Protein AF-A0A2W4P553-F1 (afdb_monomer_lite)

Secondary structure (DSSP, 8-state):
-HHHHHHTS--HHHHHHHHHHHHH-HHHHHHHHHHHHHHHHHHHHHHHHHHHHHTTSHHHHHHHHHHHHHHHHHHHHHHHHHHHHHHHHHHHTT-

Sequence (95 aa):
MLGLAYVASPGPVNVETLRRGLAGGVRVALTLQLGAIIGHLIWALLALAGVGLLLASALAQLLLGAAGTVLLVYLGWSALRGWQKLAAAAQAERE

Foldseek 3Di:
DVVVVVLVPDDPLSVVLVVCCVVPNDVRSVVSVVVVVVVVVVVVVVVVVVVVVVCVDPVSVVVVVVVVVVVVVVVVVVVVVVVVVVVVVVVVVVD

Radius of gyration: 23.32 Å; chains: 1; bounding box: 48×45×51 Å

pLDDT: mean 82.14, std 11.3, range [50.22, 98.12]

Structure (mmCIF, N/CA/C/O backbone):
data_AF-A0A2W4P553-F1
#
_entry.id   AF-A0A2W4P553-F1
#
loop_
_atom_site.group_PDB
_atom_site.id
_atom_site.type_symbol
_atom_site.label_atom_id
_atom_site.label_alt_id
_atom_site.label_comp_id
_atom_site.label_asym_id
_atom_site.label_entity_id
_atom_site.label_seq_id
_atom_site.pdbx_PDB_ins_code
_atom_site.Cartn_x
_atom_site.Cartn_y
_atom_site.Cartn_z
_atom_site.occupancy
_atom_site.B_iso_or_equiv
_atom_site.auth_seq_id
_atom_site.auth_comp_id
_atom_site.auth_asym_id
_atom_site.auth_atom_id
_atom_site.pdbx_PDB_model_num
ATOM 1 N N . MET A 1 1 ? -13.024 22.111 -7.614 1.00 50.22 1 MET A N 1
ATOM 2 C CA . MET A 1 1 ? -13.925 21.375 -8.531 1.00 50.22 1 MET A CA 1
ATOM 3 C C . MET A 1 1 ? -13.680 19.863 -8.485 1.00 50.22 1 MET A C 1
ATOM 5 O O . MET A 1 1 ? -14.621 19.143 -8.191 1.00 50.22 1 MET A O 1
ATOM 9 N N . LEU A 1 2 ? -12.438 19.374 -8.639 1.00 58.06 2 LEU A N 1
ATOM 10 C CA . LEU A 1 2 ? -12.117 17.930 -8.581 1.00 58.06 2 LEU A CA 1
ATOM 11 C C . LEU A 1 2 ? -12.494 17.235 -7.257 1.00 58.06 2 LEU A C 1
ATOM 13 O O . LEU A 1 2 ? -12.995 16.118 -7.275 1.00 58.06 2 LEU A O 1
ATOM 17 N N . GLY A 1 3 ? -12.327 17.914 -6.115 1.00 58.84 3 GLY A N 1
ATOM 18 C CA . GLY A 1 3 ? -12.713 17.368 -4.808 1.00 58.84 3 GLY A CA 1
ATOM 19 C C . GLY A 1 3 ? -14.210 17.064 -4.696 1.00 58.84 3 GLY A C 1
ATOM 20 O O . GLY A 1 3 ? -14.562 15.975 -4.268 1.00 58.84 3 GLY A O 1
ATOM 21 N N . LEU A 1 4 ? -15.084 17.973 -5.155 1.00 61.31 4 LEU A N 1
ATOM 22 C CA . LEU A 1 4 ? -16.543 17.775 -5.163 1.00 61.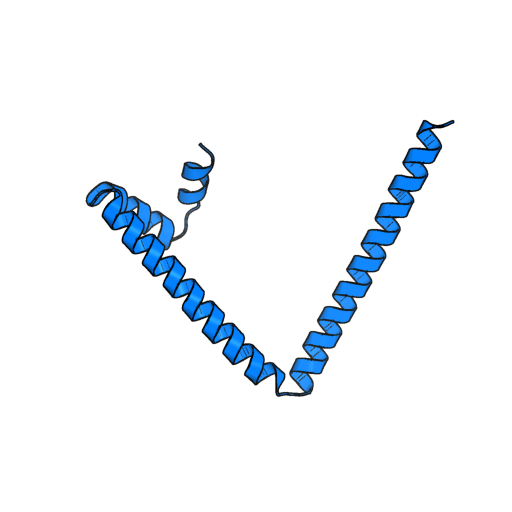31 4 LEU A CA 1
ATOM 23 C C . LEU A 1 4 ? -16.960 16.630 -6.094 1.00 61.31 4 LEU A C 1
ATOM 25 O O . LEU A 1 4 ? -17.817 15.837 -5.725 1.00 61.31 4 LEU A O 1
ATOM 29 N N . ALA A 1 5 ? -16.317 16.511 -7.259 1.00 65.06 5 ALA A N 1
ATOM 30 C CA . ALA A 1 5 ? -16.554 15.410 -8.192 1.00 65.06 5 ALA A CA 1
ATOM 31 C C . ALA A 1 5 ? -16.130 14.045 -7.613 1.00 65.06 5 ALA A C 1
ATOM 33 O O . ALA A 1 5 ? -16.806 13.048 -7.840 1.00 65.06 5 ALA A O 1
ATOM 34 N N . TYR A 1 6 ? -15.058 14.002 -6.814 1.00 62.38 6 TYR A N 1
ATOM 35 C CA . TYR A 1 6 ? -14.627 12.789 -6.115 1.00 62.38 6 TYR A CA 1
ATOM 36 C C . TYR A 1 6 ? -15.604 12.373 -5.003 1.00 62.38 6 TYR A C 1
ATOM 38 O O . TYR A 1 6 ? -15.947 11.196 -4.906 1.00 62.38 6 TYR A O 1
ATOM 46 N N . VAL A 1 7 ? -16.121 13.323 -4.205 1.00 55.53 7 VAL A N 1
ATOM 47 C CA . VAL A 1 7 ? -17.168 13.015 -3.202 1.00 55.53 7 VAL A CA 1
ATOM 48 C C . VAL A 1 7 ? -18.497 12.638 -3.866 1.00 55.53 7 VAL A C 1
ATOM 50 O O . VAL A 1 7 ? -19.269 11.874 -3.299 1.00 55.53 7 VAL A O 1
ATOM 53 N N . ALA A 1 8 ? -18.763 13.149 -5.070 1.00 57.06 8 ALA A N 1
ATOM 54 C CA . ALA A 1 8 ? -19.946 12.811 -5.857 1.00 57.06 8 ALA A CA 1
ATOM 55 C C . ALA A 1 8 ? -19.850 11.447 -6.564 1.00 57.06 8 ALA A C 1
ATOM 57 O O . ALA A 1 8 ? -20.853 10.991 -7.111 1.00 57.06 8 ALA A O 1
ATOM 58 N N . SER A 1 9 ? -18.688 10.779 -6.543 1.00 62.25 9 SER A N 1
ATOM 59 C CA . SER A 1 9 ? -18.593 9.380 -6.966 1.00 62.25 9 SER A CA 1
ATOM 60 C C . SER A 1 9 ? -19.531 8.549 -6.079 1.00 62.25 9 SER A C 1
ATOM 62 O O . SER A 1 9 ? -19.351 8.557 -4.853 1.00 62.25 9 SER A O 1
ATOM 64 N N . PRO A 1 10 ? -20.574 7.902 -6.639 1.00 58.44 10 PRO A N 1
ATOM 65 C CA . PRO A 1 10 ? -21.669 7.354 -5.852 1.00 58.44 10 PRO A CA 1
ATOM 66 C C . PRO A 1 10 ? -21.198 6.117 -5.083 1.00 58.44 10 PRO A C 1
ATOM 68 O O . PRO A 1 10 ? -21.220 4.996 -5.579 1.00 58.44 10 PRO A O 1
ATOM 71 N N . GLY A 1 11 ? -20.770 6.343 -3.843 1.00 68.94 11 GLY A N 1
ATOM 72 C CA . GLY A 1 11 ? -20.505 5.318 -2.841 1.00 68.94 11 GLY A CA 1
ATOM 73 C C . GLY A 1 11 ? -21.363 5.569 -1.596 1.00 68.94 11 GLY A C 1
ATOM 74 O O . GLY A 1 11 ? -21.507 6.728 -1.197 1.00 68.94 11 GLY A O 1
ATOM 75 N N . PRO A 1 12 ? -21.925 4.530 -0.947 1.00 73.88 12 PRO A N 1
ATOM 76 C CA . PRO A 1 12 ? -22.862 4.689 0.172 1.00 73.88 12 PRO A CA 1
ATOM 77 C C . PRO A 1 12 ? -22.297 5.524 1.335 1.00 73.88 12 PRO A C 1
ATOM 79 O O . PRO A 1 12 ? -23.023 6.310 1.939 1.00 73.88 12 PRO A O 1
ATOM 82 N N . VAL A 1 13 ? -20.989 5.437 1.599 1.00 74.44 13 VAL A N 1
ATOM 83 C CA . VAL A 1 13 ? -20.307 6.249 2.624 1.00 74.44 13 VAL A CA 1
ATOM 84 C C . VAL A 1 13 ? -20.199 7.722 2.213 1.00 74.44 13 VAL A C 1
ATOM 86 O O . VAL A 1 13 ? -20.412 8.605 3.044 1.00 74.44 13 VAL A O 1
ATOM 89 N N . ASN A 1 14 ? -19.929 8.010 0.938 1.00 74.06 14 ASN A N 1
ATOM 90 C CA . ASN A 1 14 ? -19.801 9.378 0.429 1.00 74.06 14 ASN A CA 1
ATOM 91 C C . ASN A 1 14 ? -21.159 10.091 0.378 1.00 74.06 14 ASN A C 1
ATOM 93 O O . ASN A 1 14 ? -21.261 11.248 0.788 1.00 74.06 14 ASN A O 1
ATOM 97 N N . VAL A 1 15 ? -22.212 9.383 -0.049 1.00 79.19 15 VAL A N 1
ATOM 98 C CA . VAL A 1 15 ? -23.593 9.896 -0.070 1.00 79.19 15 VAL A CA 1
ATOM 99 C C . VAL A 1 15 ? -24.078 10.198 1.345 1.00 79.19 15 VAL A C 1
ATOM 101 O O . VAL A 1 15 ? -24.631 11.267 1.598 1.00 79.19 15 VAL A O 1
ATOM 104 N N . GLU A 1 16 ? -23.819 9.299 2.295 1.00 78.12 16 GLU A N 1
ATOM 105 C CA . GLU A 1 16 ? -24.199 9.516 3.689 1.00 78.12 16 GLU A CA 1
ATOM 106 C C . GLU A 1 16 ? -23.381 10.643 4.336 1.00 78.12 16 GLU A C 1
ATOM 108 O O . GLU A 1 16 ? -23.930 11.459 5.075 1.00 78.12 16 GLU A O 1
ATOM 113 N N . THR A 1 17 ? -22.090 10.758 4.012 1.00 78.12 17 THR A N 1
ATOM 114 C CA . THR A 1 17 ? -21.244 11.875 4.461 1.00 78.12 17 THR A CA 1
ATOM 115 C C . THR A 1 17 ? -21.765 13.211 3.935 1.00 78.12 17 THR A C 1
ATOM 117 O O . THR A 1 17 ? -21.847 14.175 4.697 1.00 78.12 17 THR A O 1
ATOM 120 N N . LEU A 1 18 ? -22.189 13.271 2.668 1.00 75.94 18 LEU A N 1
ATOM 121 C CA . LEU A 1 18 ? -22.807 14.458 2.081 1.00 75.94 18 LEU A CA 1
ATOM 122 C C . LEU A 1 18 ? -24.145 14.780 2.760 1.00 75.94 18 LEU A C 1
ATOM 124 O O . LEU A 1 18 ? -24.366 15.921 3.161 1.00 75.94 18 LEU A O 1
ATOM 128 N N . ARG A 1 19 ? -25.004 13.775 2.979 1.00 78.56 19 ARG A N 1
ATOM 129 C CA . ARG A 1 19 ? -26.292 13.934 3.672 1.00 78.56 19 ARG A CA 1
ATOM 130 C C . ARG A 1 19 ? -26.111 14.481 5.088 1.00 78.56 19 ARG A C 1
ATOM 132 O O . ARG A 1 19 ? -26.791 15.431 5.470 1.00 78.56 19 ARG A O 1
ATOM 139 N N . ARG A 1 20 ? -25.177 13.924 5.866 1.00 77.50 20 ARG A N 1
ATOM 140 C CA . ARG A 1 20 ? -24.906 14.390 7.237 1.00 77.50 20 ARG A CA 1
ATOM 141 C C . ARG A 1 20 ? -24.144 15.713 7.274 1.00 77.50 20 ARG A C 1
ATOM 143 O O . ARG A 1 20 ? -24.345 16.480 8.208 1.00 77.50 20 ARG A O 1
ATOM 150 N N . GLY A 1 21 ? -23.339 16.015 6.257 1.00 77.38 21 GLY A N 1
ATOM 151 C CA . GLY A 1 21 ? -22.704 17.322 6.087 1.00 77.38 21 GLY A CA 1
ATOM 152 C C . GLY A 1 21 ? -23.707 18.436 5.796 1.00 77.38 21 GLY A C 1
ATOM 153 O O . GLY A 1 21 ? -23.592 19.516 6.369 1.00 77.38 21 GLY A O 1
ATOM 154 N N . LEU A 1 22 ? -24.723 18.160 4.972 1.00 80.25 22 LEU A N 1
ATOM 155 C CA . LEU A 1 22 ? -25.813 19.096 4.678 1.00 80.25 22 LEU A CA 1
ATOM 156 C C . LEU A 1 22 ? -26.772 19.272 5.867 1.00 80.25 22 LEU A C 1
ATOM 158 O O . LEU A 1 22 ? -27.243 20.380 6.100 1.00 80.25 22 LEU A O 1
ATOM 162 N N . ALA A 1 23 ? -27.040 18.209 6.634 1.00 81.19 23 ALA A N 1
ATOM 163 C CA . ALA A 1 23 ? -27.971 18.254 7.768 1.00 81.19 23 ALA A CA 1
ATOM 164 C C . ALA A 1 23 ? -27.341 18.726 9.096 1.00 81.19 23 ALA A C 1
ATOM 166 O O . ALA A 1 23 ? -28.026 19.335 9.911 1.00 81.19 23 ALA A O 1
ATOM 167 N N . GLY A 1 24 ? -26.062 18.424 9.342 1.00 76.50 24 GLY A N 1
ATOM 168 C CA . GLY A 1 24 ? -25.382 18.642 10.630 1.00 76.50 24 GLY A CA 1
ATOM 169 C C . GLY A 1 24 ? -24.064 19.419 10.541 1.00 76.50 24 GLY A C 1
ATOM 170 O O . GLY A 1 24 ? -23.366 19.569 11.544 1.00 76.50 24 GLY A O 1
ATOM 171 N N . GLY A 1 25 ? -23.704 19.913 9.354 1.00 83.81 25 GLY A N 1
ATOM 172 C CA . GLY A 1 25 ? -22.495 20.697 9.118 1.00 83.81 25 GLY A CA 1
ATOM 173 C C . GLY A 1 25 ? -21.209 19.872 8.980 1.00 83.81 25 GLY A C 1
ATOM 174 O O . GLY A 1 25 ? -21.164 18.652 9.155 1.00 83.81 25 GLY A O 1
ATOM 175 N N . VAL A 1 26 ? -20.113 20.576 8.676 1.00 74.88 26 VAL A N 1
ATOM 176 C CA . VAL A 1 26 ? -18.805 19.986 8.323 1.00 74.88 26 VAL A CA 1
ATOM 177 C C . VAL A 1 26 ? -18.229 19.107 9.438 1.00 74.88 26 VAL A C 1
ATOM 179 O O . VAL A 1 26 ? -17.637 18.070 9.157 1.00 74.88 26 VAL A O 1
ATOM 182 N N . ARG A 1 27 ? -18.436 19.464 10.711 1.00 77.25 27 ARG A N 1
ATOM 183 C CA . ARG A 1 27 ? -17.912 18.690 11.851 1.00 77.25 27 ARG A CA 1
ATOM 184 C C . ARG A 1 27 ? -18.498 17.279 11.923 1.00 77.25 27 ARG A C 1
ATOM 186 O O . ARG A 1 27 ? -17.762 16.336 12.182 1.00 77.25 27 ARG A O 1
ATOM 193 N N . VAL A 1 28 ? -19.791 17.124 11.641 1.00 76.50 28 VAL A N 1
ATOM 194 C CA . VAL A 1 28 ? -20.465 15.816 11.652 1.00 76.50 28 VAL A CA 1
ATOM 195 C C . VAL A 1 28 ? -19.992 14.948 10.481 1.00 76.50 28 VAL A C 1
ATOM 197 O O . VAL A 1 28 ? -19.741 13.756 10.661 1.00 76.50 28 VAL A O 1
ATOM 200 N N . ALA A 1 29 ? -19.801 15.546 9.302 1.00 77.81 29 ALA A N 1
ATOM 201 C CA . ALA A 1 29 ? -19.240 14.859 8.138 1.00 77.81 29 ALA A CA 1
ATOM 202 C C . ALA A 1 29 ? -17.781 14.412 8.358 1.00 77.81 29 ALA A C 1
ATOM 204 O O . ALA A 1 29 ? -17.412 13.303 7.973 1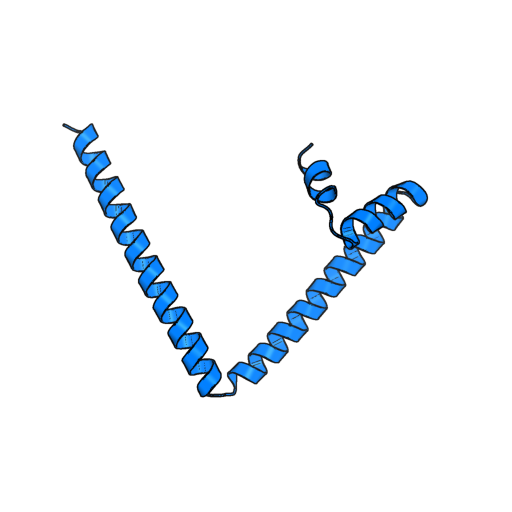.00 77.81 29 ALA A O 1
ATOM 205 N N . LEU A 1 30 ? -16.958 15.236 9.018 1.00 78.94 30 LEU A N 1
ATOM 206 C CA . LEU A 1 30 ? -15.566 14.894 9.327 1.00 78.94 30 LEU A CA 1
ATOM 207 C C . LEU A 1 30 ? -15.466 13.710 10.294 1.00 78.94 30 LEU A C 1
ATOM 209 O O . LEU A 1 30 ? -14.683 12.798 10.047 1.00 78.94 30 LEU A O 1
ATOM 213 N N . THR A 1 31 ? -16.287 13.671 11.346 1.00 80.94 31 THR A N 1
ATOM 214 C CA . THR A 1 31 ? -16.300 12.540 12.289 1.00 80.94 31 THR A CA 1
ATOM 215 C C . THR A 1 31 ? -16.676 11.225 11.602 1.00 80.94 31 THR A C 1
ATOM 217 O O . THR A 1 31 ? -16.096 10.183 11.905 1.00 80.94 31 THR A O 1
ATOM 220 N N . LEU A 1 32 ? -17.598 11.260 10.634 1.00 81.94 32 L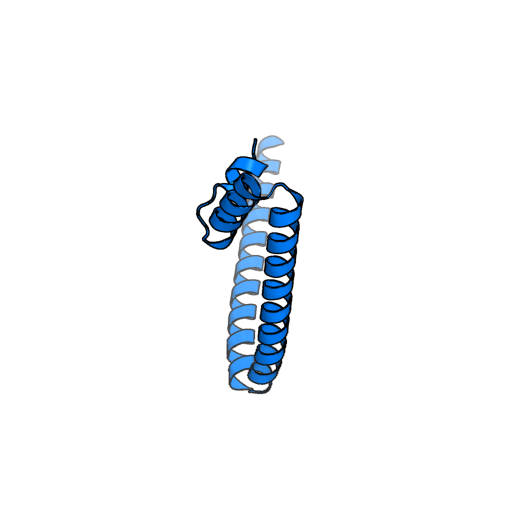EU A N 1
ATOM 221 C CA . LEU A 1 32 ? -17.956 10.082 9.839 1.00 81.94 32 LEU A CA 1
ATOM 222 C C . LEU A 1 32 ? -16.826 9.601 8.942 1.00 81.94 32 LEU A C 1
ATOM 224 O O . LEU A 1 32 ? -16.544 8.407 8.913 1.00 81.94 32 LEU A O 1
ATOM 228 N N . GLN A 1 33 ? -16.174 10.518 8.231 1.00 83.06 33 GLN A N 1
ATOM 229 C CA . GLN A 1 33 ? -15.031 10.191 7.383 1.00 83.06 33 GLN A CA 1
ATOM 230 C C . GLN A 1 33 ? -13.867 9.628 8.199 1.00 83.06 33 GLN A C 1
ATOM 232 O O . GLN A 1 33 ? -13.247 8.655 7.785 1.00 83.06 33 GLN A O 1
ATOM 237 N N . LEU A 1 34 ? -13.604 10.179 9.385 1.00 85.12 34 LEU A N 1
ATOM 238 C CA . LEU A 1 34 ? -12.599 9.632 10.295 1.00 85.12 34 LEU A CA 1
ATOM 239 C C . LEU A 1 34 ? -12.969 8.216 10.743 1.00 85.12 34 LEU A C 1
ATOM 241 O O . LEU A 1 34 ? -12.128 7.324 10.677 1.00 85.12 34 LEU A O 1
ATOM 245 N N . GLY A 1 35 ? -14.230 7.980 11.115 1.00 86.31 35 GLY A N 1
ATOM 246 C CA . GLY A 1 35 ? -14.719 6.640 11.441 1.00 86.31 35 GLY A CA 1
ATOM 247 C C . GLY A 1 35 ? -14.591 5.663 10.269 1.00 86.31 35 GLY A C 1
ATOM 248 O O . GLY A 1 35 ? -14.149 4.532 10.457 1.00 86.31 35 GLY A O 1
ATOM 249 N N . ALA A 1 36 ? -14.904 6.106 9.050 1.00 86.50 36 ALA A N 1
ATOM 250 C CA . ALA A 1 36 ? -14.752 5.302 7.845 1.00 86.50 36 ALA A CA 1
ATOM 251 C C . ALA A 1 36 ? -13.281 4.963 7.578 1.00 86.50 36 ALA A C 1
ATOM 253 O O . ALA A 1 36 ? -12.967 3.803 7.327 1.00 86.50 36 ALA A O 1
ATOM 254 N N . ILE A 1 37 ? -12.371 5.935 7.670 1.00 89.12 37 ILE A N 1
ATOM 255 C CA . ILE A 1 37 ? -10.929 5.715 7.490 1.00 89.12 37 ILE A CA 1
ATOM 256 C C . ILE A 1 37 ? -10.410 4.730 8.539 1.00 89.12 37 ILE A C 1
ATOM 258 O O . ILE A 1 37 ? -9.738 3.767 8.184 1.00 89.12 37 ILE A O 1
ATOM 262 N N . ILE A 1 38 ? -10.768 4.916 9.810 1.00 92.06 38 ILE A N 1
ATOM 263 C CA . ILE A 1 38 ? -10.380 4.005 10.894 1.00 92.06 38 ILE A CA 1
ATOM 264 C C . ILE A 1 38 ? -10.923 2.595 10.632 1.00 92.06 38 ILE A C 1
ATOM 266 O O . ILE A 1 38 ? -10.184 1.625 10.773 1.00 92.06 38 ILE A O 1
ATOM 270 N N . GLY A 1 39 ? -12.176 2.470 10.190 1.00 87.88 39 GLY A N 1
ATOM 271 C CA . GLY A 1 39 ? -12.769 1.187 9.815 1.00 87.88 39 GLY A CA 1
ATOM 272 C C . GLY A 1 39 ? -12.005 0.490 8.688 1.00 87.88 39 GLY A C 1
ATOM 273 O O . GLY A 1 39 ? -11.686 -0.690 8.808 1.00 87.88 39 GLY A O 1
ATOM 274 N N . HIS A 1 40 ? -11.634 1.221 7.634 1.00 89.88 40 HIS A N 1
ATOM 275 C CA . HIS A 1 40 ? -10.808 0.681 6.550 1.00 89.88 40 HIS A CA 1
ATOM 276 C C . HIS A 1 40 ? -9.415 0.277 7.037 1.00 89.88 40 HIS A C 1
ATOM 278 O O . HIS A 1 40 ? -8.918 -0.769 6.632 1.00 89.88 40 HIS A O 1
ATOM 284 N N . LEU A 1 41 ? -8.797 1.065 7.921 1.00 92.12 41 LEU A N 1
ATOM 285 C CA . LEU A 1 41 ? -7.496 0.743 8.505 1.00 92.12 41 LEU A CA 1
ATOM 286 C C . LEU A 1 41 ? -7.559 -0.537 9.341 1.00 92.12 41 LEU A C 1
ATOM 288 O O . LEU A 1 41 ? -6.733 -1.424 9.152 1.00 92.12 41 LEU A O 1
ATOM 292 N N . ILE A 1 42 ? -8.556 -0.668 10.217 1.00 93.25 42 ILE A N 1
ATOM 293 C CA . ILE A 1 42 ? -8.759 -1.878 11.024 1.00 93.25 42 ILE A CA 1
ATOM 294 C C . ILE A 1 42 ? -8.993 -3.082 10.114 1.00 93.25 42 ILE A C 1
ATOM 296 O O . ILE A 1 42 ? -8.370 -4.124 10.305 1.00 93.25 42 ILE A O 1
ATOM 300 N N . TRP A 1 43 ? -9.854 -2.939 9.106 1.00 92.00 43 TRP A N 1
ATOM 301 C CA . TRP A 1 43 ? -10.153 -4.022 8.175 1.00 92.00 43 TRP A CA 1
ATOM 302 C C . TRP A 1 43 ? -8.919 -4.445 7.369 1.00 92.00 43 TRP A C 1
ATOM 304 O O . TRP A 1 43 ? -8.641 -5.636 7.254 1.00 92.00 43 TRP A O 1
ATOM 314 N N . ALA A 1 44 ? -8.127 -3.485 6.886 1.00 91.00 44 ALA A N 1
ATOM 315 C CA . ALA A 1 44 ? -6.871 -3.750 6.196 1.00 91.00 44 ALA A CA 1
ATOM 316 C C . ALA A 1 44 ? -5.856 -4.454 7.106 1.00 91.00 44 ALA A C 1
ATOM 318 O O . ALA A 1 44 ? -5.244 -5.430 6.685 1.00 91.00 44 ALA A O 1
ATOM 319 N N . LEU A 1 45 ? -5.706 -4.017 8.360 1.00 91.25 45 LEU A N 1
ATOM 320 C CA . LEU A 1 45 ? -4.823 -4.670 9.332 1.00 91.25 45 LEU A CA 1
ATOM 321 C C . LEU A 1 45 ? -5.256 -6.112 9.611 1.00 91.25 45 LEU A C 1
ATOM 323 O O . LEU A 1 45 ? -4.412 -7.005 9.664 1.00 91.25 45 LEU A O 1
ATOM 327 N N . LEU A 1 46 ? -6.561 -6.352 9.740 1.00 88.38 46 LEU A N 1
ATOM 328 C CA . LEU A 1 46 ? -7.108 -7.688 9.957 1.00 88.38 46 LEU A CA 1
ATOM 329 C C . LEU A 1 46 ? -6.888 -8.589 8.737 1.00 88.38 46 LEU A C 1
ATOM 331 O O . LEU A 1 46 ? -6.485 -9.741 8.885 1.00 88.38 46 LEU A O 1
ATOM 335 N N . ALA A 1 47 ? -7.093 -8.052 7.534 1.00 87.56 47 ALA A N 1
ATOM 336 C CA . ALA A 1 47 ? -6.799 -8.746 6.289 1.00 87.56 47 ALA A CA 1
ATOM 337 C C . ALA A 1 47 ? -5.302 -9.064 6.169 1.00 87.56 47 ALA A C 1
ATOM 339 O O . ALA A 1 47 ? -4.961 -10.195 5.845 1.00 87.56 47 ALA A O 1
ATOM 340 N N . LEU A 1 48 ? -4.405 -8.124 6.487 1.00 86.31 48 LEU A N 1
ATOM 341 C CA . LEU A 1 48 ? -2.955 -8.352 6.494 1.00 86.31 48 LEU A CA 1
ATOM 342 C C . LEU A 1 48 ? -2.556 -9.440 7.497 1.00 86.31 48 LEU A C 1
ATOM 344 O O . LEU A 1 48 ? -1.789 -10.338 7.154 1.00 86.31 48 LEU A O 1
ATOM 348 N N . ALA A 1 49 ? -3.101 -9.391 8.714 1.00 84.75 49 ALA A N 1
ATOM 349 C CA . ALA A 1 49 ? -2.870 -10.419 9.723 1.00 84.75 49 ALA A CA 1
ATOM 350 C C . ALA A 1 49 ? -3.369 -11.797 9.247 1.00 84.75 49 ALA A C 1
ATOM 352 O O . ALA A 1 49 ? -2.664 -12.796 9.385 1.00 84.75 49 ALA A O 1
ATOM 353 N N . GLY A 1 50 ? -4.549 -11.845 8.619 1.00 81.19 50 GLY A N 1
ATOM 354 C CA . GLY A 1 50 ? -5.110 -13.059 8.027 1.00 81.19 50 GLY A CA 1
ATOM 355 C C . GLY A 1 50 ? -4.279 -13.596 6.861 1.00 81.19 50 GLY A C 1
ATOM 356 O O . GLY A 1 50 ? -3.986 -14.786 6.813 1.00 81.19 50 GLY A O 1
ATOM 357 N N . VAL A 1 51 ? -3.824 -12.728 5.955 1.00 79.88 51 VAL A N 1
ATOM 358 C CA . VAL A 1 51 ? -2.921 -13.079 4.848 1.00 79.88 51 VAL A CA 1
ATOM 359 C C . VAL A 1 51 ? -1.616 -13.662 5.386 1.00 79.88 51 VAL A C 1
ATOM 361 O O . VAL A 1 51 ? -1.145 -14.660 4.850 1.00 79.88 51 VAL A O 1
ATOM 364 N N . GLY A 1 52 ? -1.074 -13.122 6.481 1.00 76.06 52 GLY A N 1
ATOM 365 C CA . GLY A 1 52 ? 0.087 -13.698 7.164 1.00 76.06 52 GLY A CA 1
ATOM 366 C C . GLY A 1 52 ? -0.137 -15.148 7.607 1.00 76.06 52 GLY A C 1
ATOM 367 O O . GLY A 1 52 ? 0.751 -15.983 7.449 1.00 76.06 52 GLY A O 1
ATOM 368 N N . LEU A 1 53 ? -1.343 -15.476 8.080 1.00 71.50 53 LEU A N 1
ATOM 369 C CA . LEU A 1 53 ? -1.714 -16.842 8.452 1.00 71.50 53 LEU A CA 1
ATOM 370 C C . LEU A 1 53 ? -1.919 -17.750 7.227 1.00 71.50 53 LEU A C 1
ATOM 372 O O . LEU A 1 53 ? -1.484 -18.899 7.242 1.00 71.50 53 LEU A O 1
ATOM 376 N N . LEU A 1 54 ? -2.515 -17.245 6.140 1.00 71.69 54 LEU A N 1
ATOM 377 C CA . LEU A 1 54 ? -2.620 -17.988 4.875 1.00 71.69 54 LEU A CA 1
ATOM 378 C C . LEU A 1 54 ? -1.235 -18.297 4.290 1.00 71.69 54 LEU A C 1
ATOM 380 O O . LEU A 1 54 ? -1.002 -19.405 3.799 1.00 71.69 54 LEU A O 1
ATOM 384 N N . LEU A 1 55 ? -0.303 -17.349 4.394 1.00 75.94 55 LEU A N 1
ATOM 385 C CA . LEU A 1 55 ? 1.086 -17.511 3.977 1.00 75.94 55 LEU A CA 1
ATOM 386 C C . LEU A 1 55 ? 1.876 -18.460 4.878 1.00 75.94 55 LEU A C 1
ATOM 388 O O . LEU A 1 55 ? 2.991 -18.797 4.515 1.00 75.94 55 LEU A O 1
ATOM 392 N N . ALA A 1 56 ? 1.338 -18.958 5.994 1.00 79.75 56 ALA A N 1
ATOM 393 C CA . ALA A 1 56 ? 1.962 -20.079 6.698 1.00 79.75 56 ALA A CA 1
ATOM 394 C C . ALA A 1 56 ? 1.868 -21.391 5.892 1.00 79.75 56 ALA A C 1
ATOM 396 O O . ALA A 1 56 ? 2.650 -22.314 6.112 1.00 79.75 56 ALA A O 1
ATOM 397 N N . SER A 1 57 ? 0.930 -21.486 4.942 1.00 83.94 57 SER A N 1
ATOM 398 C CA . SER A 1 57 ? 0.786 -22.665 4.088 1.00 83.94 57 SER A CA 1
ATOM 399 C C . SER A 1 57 ? 1.735 -22.618 2.885 1.00 83.94 57 SER A C 1
ATOM 401 O O . SER A 1 57 ? 1.765 -21.648 2.123 1.00 83.94 57 SER A O 1
ATOM 403 N N . ALA A 1 58 ? 2.477 -23.708 2.666 1.00 86.31 58 ALA A N 1
ATOM 404 C CA . ALA A 1 58 ? 3.409 -23.833 1.543 1.00 86.31 58 ALA A CA 1
ATOM 405 C C . ALA A 1 58 ? 2.715 -23.668 0.178 1.00 86.31 58 ALA A C 1
ATOM 407 O O . ALA A 1 58 ? 3.286 -23.096 -0.748 1.00 86.31 58 ALA A O 1
ATOM 408 N N . LEU A 1 59 ? 1.460 -24.116 0.057 1.00 87.81 59 LEU A N 1
ATOM 409 C CA . LEU A 1 59 ? 0.686 -23.982 -1.176 1.00 87.81 59 LEU A CA 1
ATOM 410 C C . LEU A 1 59 ? 0.322 -22.520 -1.476 1.00 87.81 59 LEU A C 1
ATOM 412 O O . LEU A 1 59 ? 0.474 -22.087 -2.616 1.00 87.81 59 LEU A O 1
ATOM 416 N N . ALA A 1 60 ? -0.111 -21.740 -0.479 1.00 86.44 60 ALA A N 1
ATOM 417 C CA . ALA A 1 60 ? -0.404 -20.321 -0.691 1.00 86.44 60 ALA A CA 1
ATOM 418 C C . ALA A 1 60 ? 0.865 -19.525 -1.020 1.00 86.44 60 ALA A C 1
ATOM 420 O O . ALA A 1 60 ? 0.829 -18.675 -1.908 1.00 86.44 60 ALA A O 1
ATOM 421 N N . GLN A 1 61 ? 1.990 -19.832 -0.361 1.00 87.31 61 GLN A N 1
ATOM 422 C CA . GLN A 1 61 ? 3.287 -19.239 -0.698 1.00 87.31 61 GLN A CA 1
ATOM 423 C C . GLN A 1 61 ? 3.689 -19.554 -2.140 1.00 87.31 61 GLN A C 1
ATOM 425 O O . GLN A 1 61 ? 4.106 -18.654 -2.865 1.00 87.31 61 GLN A O 1
ATOM 430 N N . LEU A 1 62 ? 3.531 -20.809 -2.573 1.00 92.31 62 LEU A N 1
ATOM 431 C CA . LEU A 1 62 ? 3.871 -21.229 -3.929 1.00 92.31 62 LEU A CA 1
ATOM 432 C C . LEU A 1 62 ? 2.998 -20.524 -4.972 1.00 92.31 62 LEU A C 1
ATOM 434 O O . LEU A 1 62 ? 3.525 -20.007 -5.951 1.00 92.31 62 LEU A O 1
ATOM 438 N N . LEU A 1 63 ? 1.679 -20.473 -4.762 1.00 92.62 63 LEU A N 1
ATOM 439 C CA . LEU A 1 63 ? 0.754 -19.816 -5.688 1.00 92.62 63 LEU A CA 1
ATOM 440 C C . LEU A 1 63 ? 1.018 -18.312 -5.778 1.00 92.62 63 LEU A C 1
ATOM 442 O O . LEU A 1 63 ? 1.106 -17.767 -6.879 1.00 92.62 63 LEU A O 1
ATOM 446 N N . LEU A 1 64 ? 1.174 -17.644 -4.633 1.00 90.44 64 LEU A N 1
ATOM 447 C CA . LEU A 1 64 ? 1.426 -16.207 -4.593 1.00 90.44 64 LEU A CA 1
ATOM 448 C C . LEU A 1 64 ? 2.811 -15.865 -5.152 1.00 90.44 64 LEU A C 1
ATOM 450 O O . LEU A 1 64 ? 2.949 -14.906 -5.908 1.00 90.44 64 LEU A O 1
ATOM 454 N N . GLY A 1 65 ? 3.817 -16.678 -4.828 1.00 92.00 65 GLY A N 1
ATOM 455 C CA . GLY A 1 65 ? 5.166 -16.572 -5.370 1.00 92.00 65 GLY A CA 1
ATOM 456 C C . GLY A 1 65 ? 5.171 -16.739 -6.884 1.00 92.00 65 GLY A C 1
ATOM 457 O O . GLY A 1 65 ? 5.668 -15.864 -7.583 1.00 92.00 65 GLY A O 1
ATOM 458 N N . ALA A 1 66 ? 4.534 -17.790 -7.406 1.00 96.00 66 ALA A N 1
ATOM 459 C CA . ALA A 1 66 ? 4.414 -18.018 -8.843 1.00 96.00 66 ALA A CA 1
ATOM 460 C C . ALA A 1 66 ? 3.694 -16.859 -9.548 1.00 96.00 66 ALA A C 1
ATOM 462 O O . ALA A 1 66 ? 4.185 -16.357 -10.560 1.00 96.00 66 ALA A O 1
ATOM 463 N N . ALA A 1 67 ? 2.575 -16.381 -8.994 1.00 96.19 67 ALA A N 1
ATOM 464 C CA . ALA A 1 67 ? 1.851 -15.236 -9.539 1.00 96.19 67 ALA A CA 1
ATOM 465 C C . ALA A 1 67 ? 2.719 -13.965 -9.556 1.00 96.19 67 ALA A C 1
ATOM 467 O O . ALA A 1 67 ? 2.780 -13.266 -10.568 1.00 96.19 67 ALA A O 1
ATOM 468 N N . GLY A 1 68 ? 3.441 -13.696 -8.463 1.00 95.75 68 GLY A N 1
ATOM 469 C CA . GLY A 1 68 ? 4.369 -12.574 -8.354 1.00 95.75 68 GLY A CA 1
ATOM 470 C C . GLY A 1 68 ? 5.533 -12.675 -9.339 1.00 95.75 68 GLY A C 1
ATOM 471 O O . GLY A 1 68 ? 5.851 -11.700 -10.014 1.00 95.75 68 GLY A O 1
ATOM 472 N N . THR A 1 69 ? 6.132 -13.856 -9.491 1.00 97.75 69 THR A N 1
ATOM 473 C CA . THR A 1 69 ? 7.200 -14.101 -10.466 1.00 97.75 69 THR A CA 1
ATOM 474 C C . THR A 1 69 ? 6.716 -13.851 -11.890 1.00 97.75 69 THR A C 1
ATOM 476 O O . THR A 1 69 ? 7.378 -13.126 -12.629 1.00 97.75 69 THR A O 1
ATOM 479 N N . VAL A 1 70 ? 5.552 -14.386 -12.272 1.00 98.12 70 VAL A N 1
ATOM 480 C CA . VAL A 1 70 ? 4.964 -14.154 -13.602 1.00 98.12 70 VAL A CA 1
ATOM 481 C C . VAL A 1 70 ? 4.732 -12.662 -13.838 1.00 98.12 70 VAL A C 1
ATOM 483 O O . VAL A 1 70 ? 5.103 -12.141 -14.892 1.00 98.12 70 VAL A O 1
ATOM 486 N N . LEU A 1 71 ? 4.180 -11.957 -12.847 1.00 97.50 71 LEU A N 1
ATOM 487 C CA . LEU A 1 71 ? 3.959 -10.517 -12.927 1.00 97.50 71 LEU A CA 1
ATOM 488 C C . LEU A 1 71 ? 5.275 -9.745 -13.099 1.00 97.50 71 LEU A C 1
ATOM 490 O O . LEU A 1 71 ? 5.364 -8.883 -13.968 1.00 97.50 71 LEU A O 1
ATOM 494 N N . LEU A 1 72 ? 6.306 -10.055 -12.312 1.00 97.81 72 LEU A N 1
ATOM 495 C CA . LEU A 1 72 ? 7.605 -9.381 -12.390 1.00 97.81 72 LEU A CA 1
ATOM 496 C C . LEU A 1 72 ? 8.311 -9.636 -13.721 1.00 97.81 72 LEU A C 1
ATOM 498 O O . LEU A 1 72 ? 8.855 -8.702 -14.308 1.00 97.81 72 LEU A O 1
ATOM 502 N N . VAL A 1 73 ? 8.265 -10.868 -14.232 1.00 98.12 73 VAL A N 1
ATOM 503 C CA . VAL A 1 73 ? 8.796 -11.201 -15.561 1.00 98.12 73 VAL A CA 1
ATOM 504 C C . VAL A 1 73 ? 8.058 -10.410 -16.640 1.00 98.12 73 VAL A C 1
ATOM 506 O O . VAL A 1 73 ? 8.695 -9.809 -17.507 1.00 98.12 73 VAL A O 1
ATOM 509 N N . TYR A 1 74 ? 6.727 -10.348 -16.565 1.00 97.81 74 TYR A N 1
ATOM 510 C CA . TYR A 1 74 ? 5.916 -9.563 -17.492 1.00 97.81 74 TYR A CA 1
ATOM 511 C C . TYR A 1 74 ? 6.270 -8.071 -17.443 1.00 97.81 74 TYR A C 1
ATOM 513 O O . TYR A 1 74 ? 6.483 -7.451 -18.489 1.00 97.81 74 TYR A O 1
ATOM 521 N N . LEU A 1 75 ? 6.382 -7.500 -16.242 1.00 96.88 75 LEU A N 1
ATOM 522 C CA . LEU A 1 75 ? 6.734 -6.095 -16.051 1.00 96.88 75 LEU A CA 1
ATOM 523 C C . LEU A 1 75 ? 8.148 -5.796 -16.552 1.00 96.88 75 LEU A C 1
ATOM 525 O O . LEU A 1 75 ? 8.320 -4.853 -17.323 1.00 96.88 75 LEU A O 1
ATOM 529 N N . GLY A 1 76 ? 9.138 -6.622 -16.208 1.00 96.94 76 GLY A N 1
ATOM 530 C CA . GLY A 1 76 ? 10.508 -6.473 -16.698 1.00 96.94 76 GLY A CA 1
ATOM 531 C C . GLY A 1 76 ? 10.571 -6.520 -18.224 1.00 96.94 76 GLY A C 1
ATOM 532 O O . GLY A 1 76 ? 11.127 -5.626 -18.859 1.00 96.94 76 GLY A O 1
ATOM 533 N N . TRP A 1 77 ? 9.900 -7.495 -18.837 1.00 96.81 77 TRP A N 1
ATOM 53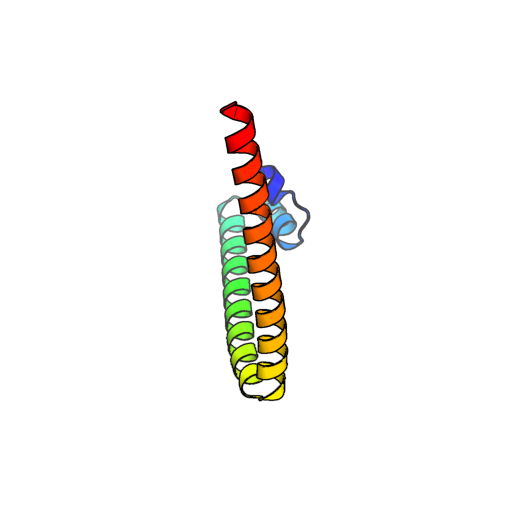4 C CA . TRP A 1 77 ? 9.811 -7.597 -20.292 1.00 96.81 77 TRP A CA 1
ATOM 535 C C . TRP A 1 77 ? 9.104 -6.393 -20.934 1.00 96.81 77 TRP A C 1
ATOM 537 O O . TRP A 1 77 ? 9.512 -5.900 -21.988 1.00 96.81 77 TRP A O 1
ATOM 547 N N . SER A 1 78 ? 8.040 -5.884 -20.308 1.00 94.75 78 SER A N 1
ATOM 548 C CA . SER A 1 78 ? 7.348 -4.679 -20.776 1.00 94.75 78 SER A CA 1
ATOM 549 C C . SER A 1 78 ? 8.246 -3.438 -20.722 1.00 94.75 78 SER A C 1
ATOM 551 O O . SER A 1 78 ? 8.257 -2.661 -21.678 1.00 94.75 78 SER A O 1
ATOM 553 N N . ALA A 1 79 ? 9.061 -3.306 -19.672 1.00 94.31 79 ALA A N 1
ATOM 554 C CA . ALA A 1 79 ? 9.988 -2.197 -19.495 1.00 94.31 79 ALA A CA 1
ATOM 555 C C . ALA A 1 79 ? 11.116 -2.232 -20.536 1.00 94.31 79 ALA A C 1
ATOM 557 O O . ALA A 1 79 ? 11.391 -1.212 -21.167 1.00 94.31 79 ALA A O 1
ATOM 558 N N . LEU A 1 80 ? 11.704 -3.409 -20.793 1.00 94.81 80 LEU A N 1
ATOM 559 C CA . LEU A 1 80 ? 12.729 -3.578 -21.830 1.00 94.81 80 LEU A CA 1
ATOM 560 C C . LEU A 1 80 ? 12.198 -3.202 -23.219 1.00 94.81 80 LEU A C 1
ATOM 562 O O . LEU A 1 80 ? 12.837 -2.438 -23.943 1.00 94.81 80 LEU A O 1
ATOM 566 N N . ARG A 1 81 ? 11.002 -3.685 -23.580 1.00 93.19 81 ARG A N 1
ATOM 567 C CA . ARG A 1 81 ? 10.367 -3.333 -24.862 1.00 93.19 81 ARG A CA 1
ATOM 568 C C . ARG A 1 81 ? 10.059 -1.840 -24.966 1.00 93.19 81 ARG A C 1
ATOM 570 O O . ARG A 1 81 ? 10.180 -1.269 -26.047 1.00 93.19 81 ARG A O 1
ATOM 577 N N . GLY A 1 82 ? 9.651 -1.209 -23.866 1.00 90.94 82 GLY A N 1
ATOM 578 C CA . GLY A 1 82 ? 9.438 0.238 -23.808 1.00 90.94 82 GLY A CA 1
ATOM 579 C C . GLY A 1 82 ? 10.730 1.019 -24.055 1.00 90.94 82 GLY A C 1
ATOM 580 O O . GLY A 1 82 ? 10.749 1.928 -24.882 1.00 90.94 82 GLY A O 1
ATOM 581 N N . TRP A 1 83 ? 11.824 0.614 -23.405 1.00 89.12 83 TRP A N 1
ATOM 582 C CA . TRP A 1 83 ? 13.134 1.246 -23.566 1.00 89.12 83 TRP A CA 1
ATOM 583 C C . TRP A 1 83 ? 13.663 1.149 -25.002 1.00 89.12 83 TRP A C 1
ATOM 585 O O . TRP A 1 83 ? 14.124 2.147 -25.545 1.00 89.12 83 TRP A O 1
ATOM 595 N N . GLN A 1 84 ? 13.514 -0.005 -25.658 1.00 89.62 84 GLN A N 1
ATOM 596 C CA . GLN A 1 84 ? 13.920 -0.180 -27.059 1.00 89.62 84 GLN A CA 1
ATOM 597 C C . GLN A 1 84 ? 13.177 0.765 -28.013 1.00 89.62 84 GLN A C 1
ATOM 599 O O . GLN A 1 84 ? 13.786 1.336 -28.914 1.00 89.62 84 GLN A O 1
ATOM 604 N N . LYS A 1 85 ? 11.869 0.967 -27.805 1.00 84.94 85 LYS A N 1
ATOM 605 C CA . LYS A 1 85 ? 11.067 1.889 -28.626 1.00 84.94 85 LYS A CA 1
ATOM 606 C C . LYS A 1 85 ? 11.504 3.343 -28.453 1.00 84.94 85 LYS A C 1
ATOM 608 O O . LYS A 1 85 ? 11.586 4.072 -29.434 1.00 84.94 85 LYS A O 1
ATOM 613 N N . LEU A 1 86 ? 11.79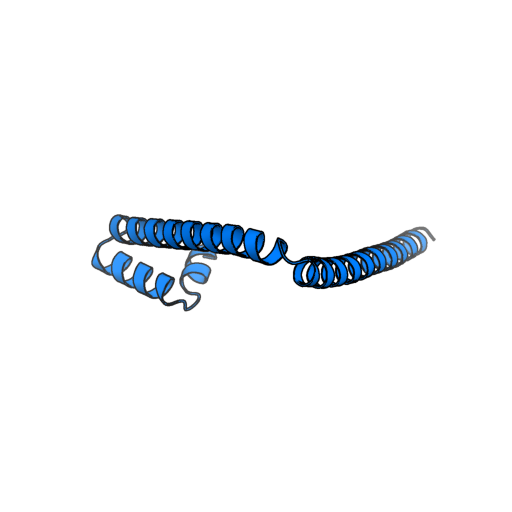9 3.746 -27.217 1.00 84.69 86 LEU A N 1
ATOM 614 C CA . LEU A 1 86 ? 12.296 5.088 -26.904 1.00 84.69 86 LEU A CA 1
ATOM 615 C C . LEU A 1 86 ? 13.706 5.317 -27.468 1.00 84.69 86 LEU A C 1
ATOM 617 O O . LEU A 1 86 ? 13.973 6.379 -28.023 1.00 84.69 86 LEU A O 1
ATOM 621 N N . ALA A 1 87 ? 14.590 4.319 -27.374 1.00 82.12 87 ALA A N 1
ATOM 622 C CA . ALA A 1 87 ? 15.943 4.388 -27.921 1.00 82.12 87 ALA A CA 1
ATOM 623 C C . ALA A 1 87 ? 15.944 4.522 -29.453 1.00 82.12 87 ALA A C 1
ATOM 625 O O . ALA A 1 87 ? 16.665 5.361 -29.987 1.00 82.12 87 ALA A O 1
ATOM 626 N N . ALA A 1 88 ? 15.093 3.760 -30.147 1.00 79.94 88 ALA A N 1
ATOM 627 C CA . ALA A 1 88 ? 14.945 3.850 -31.599 1.00 79.94 88 ALA A CA 1
ATOM 628 C C . ALA A 1 88 ? 14.395 5.218 -32.049 1.00 79.94 88 ALA A C 1
ATOM 630 O O . ALA A 1 88 ? 14.887 5.789 -33.019 1.00 79.94 88 ALA A O 1
ATOM 631 N N . ALA A 1 89 ? 13.421 5.777 -31.322 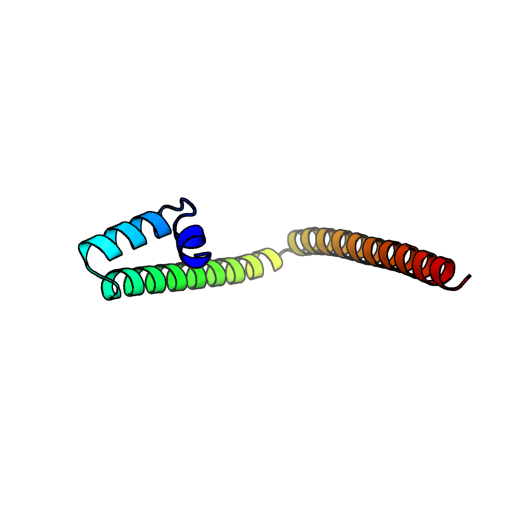1.00 81.00 89 ALA A N 1
ATOM 632 C CA . ALA A 1 89 ? 12.887 7.111 -31.607 1.00 81.00 89 ALA A CA 1
ATOM 633 C C . ALA A 1 89 ? 13.945 8.216 -31.415 1.00 81.00 89 ALA A C 1
ATOM 635 O O . ALA A 1 89 ? 14.064 9.107 -32.248 1.00 81.00 89 ALA A O 1
ATOM 636 N N . ALA A 1 90 ? 14.769 8.116 -30.368 1.00 81.75 90 ALA A N 1
ATOM 637 C CA . ALA A 1 90 ? 15.843 9.074 -30.101 1.00 81.75 90 ALA A CA 1
ATOM 638 C C . ALA A 1 90 ? 16.996 9.018 -31.123 1.00 81.75 90 ALA A C 1
ATOM 640 O O . ALA A 1 90 ? 17.734 9.992 -31.260 1.00 81.75 90 ALA A O 1
ATOM 641 N N . GLN A 1 91 ? 17.184 7.887 -31.810 1.00 78.31 91 GLN A N 1
ATOM 642 C CA . GLN A 1 91 ? 18.142 7.768 -32.915 1.00 78.31 91 GLN A CA 1
ATOM 643 C C . GLN A 1 91 ? 17.588 8.390 -34.200 1.00 78.31 91 GLN A C 1
ATOM 645 O O . GLN A 1 91 ? 18.316 9.114 -34.868 1.00 78.31 91 GLN A O 1
ATOM 650 N N . ALA A 1 92 ? 16.301 8.185 -34.492 1.00 75.38 92 ALA A N 1
ATOM 651 C CA . ALA A 1 92 ? 15.642 8.745 -35.673 1.00 75.38 92 ALA A CA 1
ATOM 652 C C . ALA A 1 92 ? 15.512 10.281 -35.649 1.00 75.38 92 ALA A C 1
ATOM 654 O O . ALA A 1 92 ? 15.456 10.891 -36.704 1.00 75.38 92 ALA A O 1
ATOM 655 N N . GLU A 1 93 ? 15.468 10.916 -34.471 1.00 76.25 93 GLU A N 1
ATOM 656 C CA . GLU A 1 93 ? 15.481 12.388 -34.352 1.00 76.25 93 GLU A CA 1
ATOM 657 C C . GLU A 1 93 ? 16.882 13.015 -34.496 1.00 76.25 93 GLU A C 1
ATOM 659 O O . GLU A 1 93 ? 17.001 14.237 -34.574 1.00 76.25 93 GLU A O 1
ATOM 664 N N . ARG A 1 94 ? 17.953 12.208 -34.465 1.00 68.94 94 ARG A N 1
ATOM 665 C CA . ARG A 1 94 ? 19.345 12.686 -34.573 1.00 68.94 94 ARG A CA 1
ATOM 666 C C . ARG A 1 94 ? 19.923 12.586 -35.986 1.00 68.94 94 ARG A C 1
ATOM 668 O O . ARG A 1 94 ? 20.974 13.185 -36.215 1.00 68.94 94 ARG A O 1
ATOM 675 N N . GLU A 1 95 ? 19.284 11.825 -36.871 1.00 60.09 95 GLU A N 1
ATOM 676 C CA . GLU A 1 95 ? 19.592 11.738 -38.309 1.00 60.09 95 GLU A CA 1
ATOM 677 C C . GLU A 1 95 ? 18.756 12.746 -39.107 1.00 60.09 95 GLU A C 1
ATOM 679 O O . GLU A 1 95 ? 19.318 13.329 -40.062 1.00 60.09 95 GLU A O 1
#